Protein AF-A0A849R9B2-F1 (afdb_monomer_lite)

Structure (mmCIF, N/CA/C/O backbone):
data_AF-A0A849R9B2-F1
#
_entry.id   AF-A0A849R9B2-F1
#
loop_
_atom_site.group_PDB
_atom_site.id
_atom_site.type_symbol
_atom_site.label_atom_id
_atom_site.label_alt_id
_atom_site.label_comp_id
_atom_site.label_asym_id
_atom_site.label_entity_id
_atom_site.label_seq_id
_atom_site.pdbx_PDB_ins_code
_atom_site.Cartn_x
_atom_site.Cartn_y
_atom_site.Cartn_z
_atom_site.occupancy
_atom_site.B_iso_or_equiv
_atom_site.auth_seq_id
_atom_site.auth_comp_id
_atom_site.auth_asym_id
_atom_site.auth_atom_id
_atom_site.pdbx_PDB_model_num
ATOM 1 N N . MET A 1 1 ? 14.884 -24.360 35.663 1.00 44.66 1 MET A N 1
ATOM 2 C CA . MET A 1 1 ? 14.228 -23.049 35.451 1.00 44.66 1 MET A CA 1
ATOM 3 C C . MET A 1 1 ? 14.550 -22.556 34.048 1.00 44.66 1 MET A C 1
ATOM 5 O O . MET A 1 1 ? 15.626 -22.017 33.830 1.00 44.66 1 MET A O 1
ATOM 9 N N . ALA A 1 2 ? 13.667 -22.796 33.078 1.00 47.75 2 ALA A N 1
ATOM 10 C CA . ALA A 1 2 ? 13.839 -22.271 31.726 1.00 47.75 2 ALA A CA 1
ATOM 11 C C . ALA A 1 2 ? 13.358 -20.812 31.698 1.00 47.75 2 ALA A C 1
ATOM 13 O O . ALA A 1 2 ? 12.172 -20.531 31.868 1.00 47.75 2 ALA A O 1
ATOM 14 N N . ARG A 1 3 ? 14.297 -19.877 31.542 1.00 55.06 3 ARG A N 1
ATOM 15 C CA . ARG A 1 3 ? 14.031 -18.443 31.390 1.00 55.06 3 ARG A CA 1
ATOM 16 C C . ARG A 1 3 ? 13.342 -18.239 30.036 1.00 55.06 3 ARG A C 1
ATOM 18 O O . ARG A 1 3 ? 14.008 -18.304 29.006 1.00 55.06 3 ARG A O 1
ATOM 25 N N . LYS A 1 4 ? 12.015 -18.043 30.030 1.00 52.50 4 LYS A N 1
ATOM 26 C CA . LYS A 1 4 ? 11.257 -17.646 28.830 1.00 52.50 4 LYS A CA 1
ATOM 27 C C . LYS A 1 4 ? 11.932 -16.408 28.231 1.00 52.50 4 LYS A C 1
ATOM 29 O O . LYS A 1 4 ? 12.009 -15.373 28.894 1.00 52.50 4 LYS A O 1
ATOM 34 N N . ARG A 1 5 ? 12.445 -16.521 27.001 1.00 54.75 5 ARG A N 1
ATOM 35 C CA . ARG A 1 5 ? 12.803 -15.355 26.186 1.00 54.75 5 ARG A CA 1
ATOM 36 C C . ARG A 1 5 ? 11.531 -14.518 26.054 1.00 54.75 5 ARG A C 1
ATOM 38 O O . ARG A 1 5 ? 10.518 -15.029 25.586 1.00 54.75 5 ARG A O 1
ATOM 45 N N . LYS A 1 6 ? 11.573 -13.275 26.536 1.00 49.97 6 LYS A N 1
ATOM 46 C CA . LYS A 1 6 ? 10.591 -12.242 26.197 1.00 49.97 6 LYS A CA 1
ATOM 47 C C . LYS A 1 6 ? 10.666 -12.121 24.673 1.00 49.97 6 LYS A C 1
ATOM 49 O O . LYS A 1 6 ? 11.690 -11.672 24.169 1.00 49.97 6 LYS A O 1
ATOM 54 N N . SER A 1 7 ? 9.679 -12.671 23.971 1.00 55.81 7 SER A N 1
ATOM 55 C CA . SER A 1 7 ? 9.497 -12.390 22.551 1.00 55.81 7 SER A CA 1
ATOM 56 C C . SER A 1 7 ? 9.248 -10.892 22.458 1.00 55.81 7 SER A C 1
ATOM 58 O O . SER A 1 7 ? 8.455 -10.378 23.253 1.00 55.81 7 SER A O 1
ATOM 60 N N . ASP A 1 8 ? 9.971 -10.194 21.587 1.00 61.53 8 ASP A N 1
ATOM 61 C CA . ASP A 1 8 ? 9.623 -8.814 21.259 1.00 61.53 8 ASP A CA 1
ATOM 62 C C . ASP A 1 8 ? 8.136 -8.774 20.891 1.00 61.53 8 ASP A C 1
ATOM 64 O O . ASP A 1 8 ? 7.660 -9.707 20.231 1.00 61.53 8 ASP A O 1
ATOM 68 N N . PRO A 1 9 ? 7.380 -7.776 21.372 1.00 57.31 9 PRO A N 1
ATOM 69 C CA . PRO A 1 9 ? 5.978 -7.687 21.030 1.00 57.31 9 PRO A CA 1
ATOM 70 C C . PRO A 1 9 ? 5.897 -7.413 19.529 1.00 57.31 9 PRO A C 1
ATOM 72 O O . PRO A 1 9 ? 6.494 -6.458 19.023 1.00 57.31 9 PRO A O 1
ATOM 75 N N . ASP A 1 10 ? 5.232 -8.315 18.817 1.00 79.19 10 ASP A N 1
ATOM 76 C CA . ASP A 1 10 ? 5.139 -8.269 17.370 1.00 79.19 10 ASP A CA 1
ATOM 77 C C . ASP A 1 10 ? 4.424 -6.966 16.997 1.00 79.19 10 ASP A C 1
ATOM 79 O O . ASP A 1 10 ? 3.313 -6.694 17.453 1.00 79.19 10 ASP A O 1
ATOM 83 N N . VAL A 1 11 ? 5.086 -6.089 16.240 1.00 69.88 11 VAL A N 1
ATOM 84 C CA . VAL A 1 11 ? 4.577 -4.729 15.977 1.00 69.88 11 VAL A CA 1
ATOM 85 C C . VAL A 1 11 ? 3.213 -4.797 15.286 1.00 69.88 11 VAL A C 1
ATOM 87 O O . VAL A 1 11 ? 2.355 -3.947 15.506 1.00 69.88 11 VAL A O 1
ATOM 90 N N . ILE A 1 12 ? 2.992 -5.853 14.500 1.00 70.69 12 ILE A N 1
ATOM 91 C CA . ILE A 1 12 ? 1.707 -6.160 13.877 1.00 70.69 12 ILE A CA 1
ATOM 92 C C . ILE A 1 12 ? 0.651 -6.481 14.941 1.00 70.69 12 ILE A C 1
ATOM 94 O O . ILE A 1 12 ? -0.447 -5.940 14.869 1.00 70.69 12 ILE A O 1
ATOM 98 N N . GLU A 1 13 ? 0.975 -7.297 15.943 1.00 76.00 13 GLU A N 1
ATOM 99 C CA . GLU A 1 13 ? 0.066 -7.652 17.041 1.00 76.00 13 GLU A CA 1
ATOM 100 C C . GLU A 1 13 ? -0.305 -6.421 17.875 1.00 76.00 13 GLU A C 1
ATOM 102 O O . GLU A 1 13 ? -1.488 -6.180 18.101 1.00 76.00 13 GLU A O 1
ATOM 107 N N . ILE A 1 14 ? 0.668 -5.562 18.206 1.00 73.12 14 ILE A N 1
ATOM 108 C CA . ILE A 1 14 ? 0.401 -4.280 18.881 1.00 73.12 14 ILE A CA 1
ATOM 109 C C . ILE A 1 14 ? -0.522 -3.396 18.038 1.00 73.12 14 ILE A C 1
ATOM 111 O O . ILE A 1 14 ? -1.458 -2.806 18.572 1.00 73.12 14 ILE A O 1
ATOM 115 N N . LEU A 1 15 ? -0.276 -3.281 16.728 1.00 67.44 15 LEU A N 1
ATOM 116 C CA . LEU A 1 15 ? -1.139 -2.503 15.835 1.00 67.44 15 LEU A CA 1
ATOM 117 C C . LEU A 1 15 ? -2.554 -3.095 15.788 1.00 67.44 15 LEU A C 1
ATOM 119 O O . LEU A 1 15 ? -3.526 -2.344 15.828 1.00 67.44 15 LEU A O 1
ATOM 123 N N . PHE A 1 16 ? -2.694 -4.420 15.763 1.00 68.94 16 PHE A N 1
ATOM 124 C CA . PHE A 1 16 ? -3.995 -5.088 15.824 1.00 68.94 16 PHE A CA 1
ATOM 125 C C . PHE A 1 16 ? -4.720 -4.843 17.154 1.00 68.94 16 PHE A C 1
ATOM 127 O O . PHE A 1 16 ? -5.916 -4.555 17.150 1.00 68.94 16 PHE A O 1
ATOM 134 N N . GLU A 1 17 ? -4.019 -4.892 18.285 1.00 71.31 17 GLU A N 1
ATOM 135 C CA . GLU A 1 17 ? -4.602 -4.590 19.595 1.00 71.31 17 GLU A CA 1
ATOM 136 C C . GLU A 1 17 ? -5.024 -3.115 19.710 1.00 71.31 17 GLU A C 1
ATOM 138 O O . GLU A 1 17 ? -6.149 -2.824 20.123 1.00 71.31 17 GLU A O 1
ATOM 143 N N . LEU A 1 18 ? -4.177 -2.176 19.270 1.00 65.19 18 LEU A N 1
ATOM 144 C CA . LEU A 1 18 ? -4.469 -0.735 19.294 1.00 65.19 18 LEU A CA 1
ATOM 145 C C . LEU A 1 18 ? -5.637 -0.353 18.381 1.00 65.19 18 LEU A C 1
ATOM 147 O O . LEU A 1 18 ? -6.479 0.459 18.765 1.00 65.19 18 LEU A O 1
ATOM 151 N N . THR A 1 19 ? -5.711 -0.946 17.189 1.00 64.44 19 THR A N 1
ATOM 152 C CA . THR A 1 19 ? -6.844 -0.737 16.271 1.00 64.44 19 THR A CA 1
ATOM 153 C C . THR A 1 19 ? -8.139 -1.373 16.778 1.00 64.44 19 THR A C 1
ATOM 155 O O . THR A 1 19 ? -9.225 -0.902 16.437 1.00 64.44 19 THR A O 1
ATOM 158 N N . GLY A 1 20 ? -8.045 -2.391 17.637 1.00 59.88 20 GLY A N 1
ATOM 159 C CA . GLY A 1 20 ? -9.191 -3.022 18.287 1.00 59.88 20 GLY A CA 1
ATOM 160 C C . GLY A 1 20 ? -9.796 -2.216 19.442 1.00 59.88 20 GLY A C 1
ATOM 161 O O . GLY A 1 20 ? -10.987 -2.359 19.697 1.00 59.88 20 GLY A O 1
ATOM 162 N N . TRP A 1 21 ? -9.012 -1.381 20.136 1.00 64.88 21 TRP A N 1
ATOM 163 C CA . TRP A 1 21 ? -9.485 -0.603 21.298 1.00 64.88 21 TRP A CA 1
ATOM 164 C C . TRP A 1 21 ? -10.060 0.767 20.936 1.00 64.88 21 TRP A C 1
ATOM 166 O O . TRP A 1 21 ? -10.895 1.284 21.670 1.00 64.88 21 TRP A O 1
ATOM 176 N N . PHE A 1 22 ? -9.609 1.359 19.827 1.00 79.06 22 PHE A N 1
ATOM 177 C CA . PHE A 1 22 ? -10.071 2.666 19.370 1.00 79.06 22 PHE A CA 1
ATOM 178 C C . PHE A 1 22 ? -10.189 2.680 17.845 1.00 79.06 22 PHE A C 1
ATOM 180 O O . PHE A 1 22 ? -9.185 2.770 17.131 1.00 79.06 22 PHE A O 1
ATOM 187 N N . TRP A 1 23 ? -11.420 2.670 17.326 1.00 84.44 23 TRP A N 1
ATOM 188 C CA . TRP A 1 23 ? -11.665 2.719 15.877 1.00 84.44 23 TRP A CA 1
ATOM 189 C C . TRP A 1 23 ? -11.056 3.969 15.217 1.00 84.44 23 TRP A C 1
ATOM 191 O O . TRP A 1 23 ? -10.633 3.932 14.066 1.00 84.44 23 TRP A O 1
ATOM 201 N N . GLN A 1 24 ? -10.928 5.079 15.946 1.00 87.06 24 GLN A N 1
ATOM 202 C CA . GLN A 1 24 ? -10.295 6.302 15.443 1.00 87.06 24 GLN A CA 1
ATOM 203 C C . GLN A 1 24 ? -8.809 6.083 15.122 1.00 87.06 24 GLN A C 1
ATOM 205 O O . GLN A 1 24 ? -8.322 6.536 14.088 1.00 87.06 24 GLN A O 1
ATOM 210 N N . VAL A 1 25 ? -8.093 5.340 15.973 1.00 85.69 25 VAL A N 1
ATOM 211 C CA . VAL A 1 25 ? -6.679 4.994 15.759 1.00 85.69 25 VAL A CA 1
ATOM 212 C C . VAL A 1 25 ? -6.549 4.053 14.562 1.00 85.69 25 VAL A C 1
ATOM 214 O O . VAL A 1 25 ? -5.696 4.267 13.699 1.00 85.69 25 VAL A O 1
ATOM 217 N N . GLY A 1 26 ? -7.450 3.072 14.450 1.00 85.50 26 GLY A N 1
ATOM 218 C CA . GLY A 1 26 ? -7.540 2.205 13.275 1.00 85.50 26 GLY A CA 1
ATOM 219 C C . GLY A 1 26 ? -7.794 2.963 11.974 1.00 85.50 26 GLY A C 1
ATOM 220 O O . GLY A 1 26 ? -7.128 2.702 10.969 1.00 85.50 26 GLY A O 1
ATOM 221 N N . ALA A 1 27 ? -8.666 3.971 12.000 1.00 86.94 27 ALA A N 1
ATOM 222 C CA . ALA A 1 27 ? -8.972 4.798 10.837 1.00 86.94 27 ALA A CA 1
ATOM 223 C C . ALA A 1 27 ? -7.765 5.645 10.413 1.00 86.94 27 ALA A C 1
ATOM 225 O O . ALA A 1 27 ? -7.464 5.734 9.220 1.00 86.94 27 ALA A O 1
ATOM 226 N N . VAL A 1 28 ? -7.029 6.214 11.375 1.00 91.88 28 VAL A N 1
ATOM 227 C CA . VAL A 1 28 ? -5.793 6.965 11.104 1.00 91.88 28 VAL A CA 1
ATOM 228 C C . VAL A 1 28 ? -4.736 6.060 10.474 1.00 91.88 28 VAL A C 1
ATOM 230 O O . VAL A 1 28 ? -4.203 6.399 9.420 1.00 91.88 28 VAL A O 1
ATOM 233 N N . ILE A 1 29 ? -4.466 4.889 11.059 1.00 89.25 29 ILE A N 1
ATOM 234 C CA . ILE A 1 29 ? -3.464 3.945 10.534 1.00 89.25 29 ILE A CA 1
ATOM 235 C C . ILE A 1 29 ? -3.848 3.467 9.129 1.00 89.25 29 ILE A C 1
ATOM 237 O O . ILE A 1 29 ? -3.012 3.476 8.224 1.00 89.25 29 ILE A O 1
ATOM 241 N N . THR A 1 30 ? -5.118 3.115 8.922 1.00 91.88 30 THR A N 1
ATOM 242 C CA . THR A 1 30 ? -5.645 2.701 7.612 1.00 91.88 30 THR A CA 1
ATOM 243 C C . THR A 1 30 ? -5.466 3.805 6.569 1.00 91.88 30 THR A C 1
ATOM 245 O O . THR A 1 30 ? -4.999 3.547 5.460 1.00 91.88 30 THR A O 1
ATOM 248 N N . THR A 1 31 ? -5.769 5.054 6.935 1.00 93.38 31 THR A N 1
ATOM 249 C CA . THR A 1 31 ? -5.602 6.212 6.047 1.00 93.38 31 THR A CA 1
ATOM 250 C C . THR A 1 31 ? -4.130 6.447 5.710 1.00 93.38 31 THR A C 1
ATOM 252 O O . THR A 1 31 ? -3.793 6.637 4.543 1.00 93.38 31 THR A O 1
ATOM 255 N N . CYS A 1 32 ? -3.229 6.371 6.694 1.00 93.50 32 CYS A N 1
ATOM 256 C CA . CYS A 1 32 ? -1.788 6.485 6.463 1.00 93.50 32 CYS A CA 1
ATOM 257 C C . CYS A 1 32 ? -1.275 5.406 5.500 1.00 93.50 32 CYS A C 1
ATOM 259 O O . CYS A 1 32 ? -0.510 5.715 4.588 1.00 93.50 32 CYS A O 1
ATOM 261 N N . LEU A 1 33 ? -1.719 4.155 5.656 1.00 92.75 33 LEU A N 1
ATOM 262 C CA . LEU A 1 33 ? -1.349 3.063 4.752 1.00 92.75 33 LEU A CA 1
ATOM 263 C C . LEU A 1 33 ? -1.875 3.280 3.328 1.00 92.75 33 LEU A C 1
ATOM 265 O O . LEU A 1 33 ? -1.143 3.025 2.372 1.00 92.75 33 LEU A O 1
ATOM 269 N N . LEU A 1 34 ? -3.096 3.801 3.169 1.00 94.50 34 LEU A N 1
ATOM 270 C CA . LEU A 1 34 ? -3.635 4.173 1.856 1.00 94.50 34 LEU A CA 1
ATOM 271 C C . LEU A 1 34 ? -2.816 5.286 1.195 1.00 94.50 34 LEU A C 1
ATOM 273 O O . LEU A 1 34 ? -2.485 5.181 0.016 1.00 94.50 34 LEU A O 1
ATOM 277 N N . VAL A 1 35 ? -2.441 6.324 1.948 1.00 95.62 35 VAL A N 1
ATOM 278 C CA . VAL A 1 35 ? -1.589 7.411 1.438 1.00 95.62 35 VAL A CA 1
ATOM 279 C C . VAL A 1 35 ? -0.219 6.875 1.020 1.00 95.62 35 VAL A C 1
ATOM 281 O O . VAL A 1 35 ? 0.251 7.184 -0.073 1.00 95.62 35 VAL A O 1
ATOM 284 N N . LEU A 1 36 ? 0.402 6.026 1.843 1.00 94.56 36 LEU A N 1
ATOM 285 C CA . LEU A 1 36 ? 1.679 5.389 1.513 1.00 94.56 36 LEU A CA 1
ATOM 286 C C . LEU A 1 36 ? 1.573 4.501 0.271 1.00 94.56 36 LEU A C 1
ATOM 288 O O . LEU A 1 36 ? 2.448 4.560 -0.591 1.00 94.56 36 LEU A O 1
ATOM 292 N N . SER A 1 37 ? 0.497 3.722 0.146 1.00 95.19 37 SER A N 1
ATOM 293 C CA . SER A 1 37 ? 0.222 2.917 -1.046 1.00 95.19 37 SER A CA 1
ATOM 294 C C . SER A 1 37 ? 0.101 3.792 -2.294 1.00 95.19 37 SER A C 1
ATOM 296 O O . SER A 1 37 ? 0.734 3.508 -3.309 1.00 95.19 37 SER A O 1
ATOM 298 N N . TYR A 1 38 ? -0.624 4.909 -2.206 1.00 95.06 38 TYR A N 1
ATOM 299 C CA . TYR A 1 38 ? -0.761 5.851 -3.313 1.00 95.06 38 TYR A CA 1
ATOM 300 C C . TYR A 1 38 ? 0.579 6.485 -3.713 1.00 95.06 38 TYR A C 1
ATOM 302 O O . TYR A 1 38 ? 0.913 6.532 -4.897 1.00 95.06 38 TYR A O 1
ATOM 310 N N . MET A 1 39 ? 1.387 6.927 -2.744 1.00 94.94 39 MET A N 1
ATOM 311 C CA . MET A 1 39 ? 2.722 7.472 -3.019 1.00 94.94 39 MET A CA 1
ATOM 312 C C . MET A 1 39 ? 3.644 6.424 -3.653 1.00 94.94 39 MET A C 1
ATOM 314 O O . MET A 1 39 ? 4.342 6.722 -4.622 1.00 94.94 39 MET A O 1
ATOM 318 N N . ALA A 1 40 ? 3.618 5.190 -3.145 1.00 93.00 40 ALA A N 1
ATOM 319 C CA . ALA A 1 40 ? 4.366 4.075 -3.711 1.00 93.00 40 ALA A CA 1
ATOM 320 C C . ALA A 1 40 ? 3.913 3.739 -5.138 1.00 93.00 40 ALA A C 1
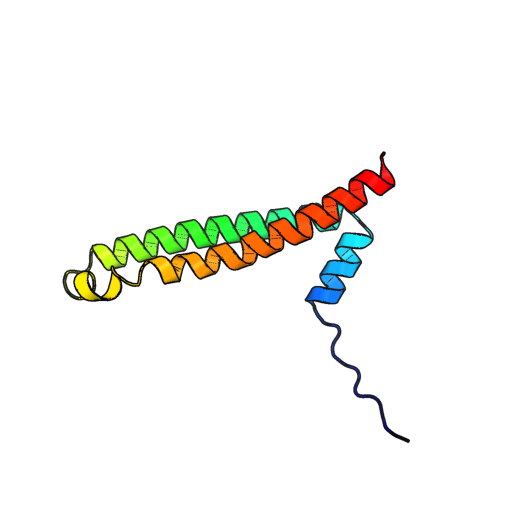ATOM 322 O O . ALA A 1 40 ? 4.744 3.419 -5.984 1.00 93.00 40 ALA A O 1
ATOM 323 N N . PHE A 1 41 ? 2.615 3.854 -5.426 1.00 93.81 41 PHE A N 1
ATOM 324 C CA . PHE A 1 41 ? 2.066 3.636 -6.759 1.00 93.81 41 PHE A CA 1
ATOM 325 C C . PHE A 1 41 ? 2.540 4.711 -7.740 1.00 93.81 41 PHE A C 1
ATOM 327 O O . PHE A 1 41 ? 3.034 4.383 -8.814 1.00 93.81 41 PHE A O 1
ATOM 334 N N . GLN A 1 42 ? 2.477 5.988 -7.349 1.00 94.19 42 GLN A N 1
ATOM 335 C CA . GLN A 1 42 ? 3.006 7.094 -8.156 1.00 94.19 42 GLN A CA 1
ATOM 336 C C . GLN A 1 42 ? 4.503 6.918 -8.446 1.00 94.19 42 GLN A C 1
ATOM 338 O O . GLN A 1 42 ? 4.955 7.118 -9.574 1.00 94.19 42 GLN A O 1
ATOM 343 N N . TRP A 1 43 ? 5.272 6.484 -7.445 1.00 93.19 43 TRP A N 1
ATOM 344 C CA . TRP A 1 43 ? 6.681 6.152 -7.629 1.00 93.19 43 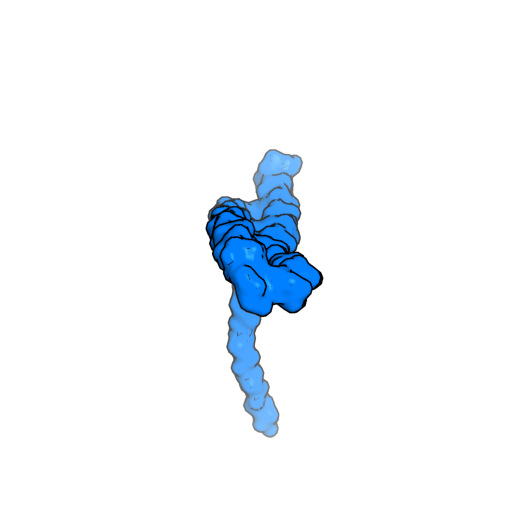TRP A CA 1
ATOM 345 C C . TRP A 1 43 ? 6.879 4.976 -8.596 1.00 93.19 43 TRP A C 1
ATOM 347 O O . TRP A 1 43 ? 7.717 5.075 -9.490 1.00 93.19 43 TRP A O 1
ATOM 357 N N . ALA A 1 44 ? 6.098 3.900 -8.470 1.00 90.19 44 ALA A N 1
ATOM 358 C CA . ALA A 1 44 ? 6.182 2.729 -9.345 1.00 90.19 44 ALA A CA 1
ATOM 359 C C . ALA A 1 44 ? 5.913 3.091 -10.815 1.00 90.19 44 ALA A C 1
ATOM 361 O O . ALA A 1 44 ? 6.710 2.741 -11.684 1.00 90.19 44 ALA A O 1
ATOM 362 N N . VAL A 1 45 ? 4.858 3.870 -11.076 1.00 89.81 45 VAL A N 1
ATOM 363 C CA . VAL A 1 45 ? 4.526 4.379 -12.418 1.00 89.81 45 VAL A CA 1
ATOM 364 C C . VAL A 1 45 ? 5.669 5.227 -12.981 1.00 89.81 45 VAL A C 1
ATOM 366 O O . VAL A 1 45 ? 6.040 5.089 -14.146 1.00 89.81 45 VAL A O 1
ATOM 369 N N . HIS A 1 46 ? 6.268 6.090 -12.155 1.00 89.62 46 HIS A N 1
ATOM 370 C CA . HIS A 1 46 ? 7.403 6.904 -12.580 1.00 89.62 46 HIS A CA 1
ATOM 371 C C . HIS A 1 46 ? 8.628 6.050 -12.945 1.00 89.62 46 HIS A C 1
ATOM 373 O O . HIS A 1 46 ? 9.253 6.293 -13.977 1.00 89.62 46 HIS A O 1
ATOM 379 N N . GLN A 1 47 ? 8.961 5.035 -12.140 1.00 86.31 47 GLN A N 1
ATOM 380 C CA . GLN A 1 47 ? 10.082 4.134 -12.433 1.00 86.31 47 GLN A CA 1
ATOM 381 C C . GLN A 1 47 ? 9.850 3.325 -13.709 1.00 86.31 47 GLN A C 1
ATOM 383 O O . GLN A 1 47 ? 10.760 3.207 -14.530 1.00 86.31 47 GLN A O 1
ATOM 388 N N . GLU A 1 48 ? 8.636 2.814 -13.913 1.00 85.00 48 GLU A N 1
ATOM 389 C CA . GLU A 1 48 ? 8.279 2.113 -15.145 1.00 85.00 48 GLU A CA 1
ATOM 390 C C . GLU A 1 48 ? 8.458 3.021 -16.370 1.00 85.00 48 GLU A C 1
ATOM 392 O O . GLU A 1 48 ? 9.112 2.629 -17.337 1.00 85.00 48 GLU A O 1
ATOM 397 N N . ALA A 1 49 ? 7.978 4.267 -16.308 1.00 84.38 49 ALA A N 1
ATOM 398 C CA . ALA A 1 49 ? 8.140 5.232 -17.394 1.00 84.38 49 ALA A CA 1
ATOM 399 C C . ALA A 1 49 ? 9.621 5.524 -17.712 1.00 84.38 49 ALA A C 1
ATOM 401 O O . ALA A 1 49 ? 10.009 5.574 -18.882 1.00 84.38 49 ALA A O 1
ATOM 402 N N . VAL A 1 50 ? 10.467 5.671 -16.685 1.00 83.88 50 VAL A N 1
ATOM 403 C CA . VAL A 1 50 ? 11.919 5.874 -16.846 1.00 83.88 50 VAL A CA 1
ATOM 404 C C . VAL A 1 50 ? 12.588 4.656 -17.495 1.00 83.88 50 VAL A C 1
ATOM 406 O O . VAL A 1 50 ? 13.448 4.810 -18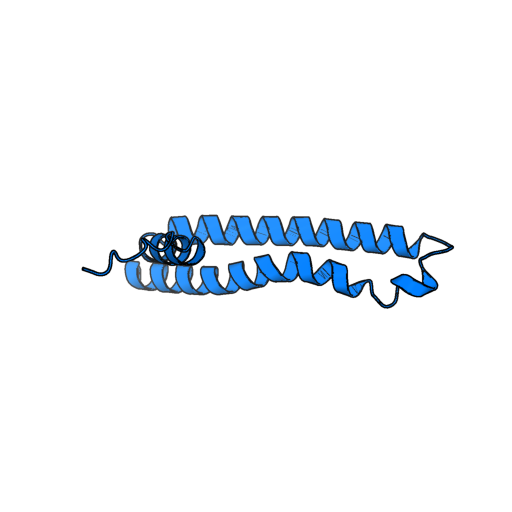.365 1.00 83.88 50 VAL A O 1
ATOM 409 N N . LEU A 1 51 ? 12.187 3.442 -17.115 1.00 79.06 51 LEU A N 1
ATOM 410 C CA . LEU A 1 51 ? 12.747 2.200 -17.651 1.00 79.06 51 LEU A CA 1
ATOM 411 C C . LEU A 1 51 ? 12.330 1.939 -19.095 1.00 79.06 51 LEU A C 1
ATOM 413 O O . LEU A 1 51 ? 13.167 1.544 -19.904 1.00 79.06 51 LEU A O 1
ATOM 417 N N . VAL A 1 52 ? 11.071 2.197 -19.445 1.00 77.19 52 VAL A N 1
ATOM 418 C CA . VAL A 1 52 ? 10.584 2.070 -20.826 1.00 77.19 52 VAL A CA 1
ATOM 419 C C . VAL A 1 52 ? 11.260 3.094 -21.745 1.00 77.19 52 VAL A C 1
ATOM 421 O O . VAL A 1 52 ? 11.556 2.787 -22.898 1.00 77.19 52 VAL A O 1
ATOM 424 N N . ALA A 1 53 ? 11.586 4.286 -21.235 1.00 81.06 53 ALA A N 1
ATOM 425 C CA . ALA A 1 53 ? 12.343 5.294 -21.980 1.00 81.06 53 ALA A CA 1
ATOM 426 C C . ALA A 1 53 ? 13.823 4.909 -22.216 1.00 81.06 53 ALA A C 1
ATOM 428 O O . ALA A 1 53 ? 14.489 5.487 -23.081 1.00 81.06 53 ALA A O 1
ATOM 429 N N . SER A 1 54 ? 14.357 3.928 -21.478 1.00 77.88 54 SER A N 1
ATOM 430 C CA . SER A 1 54 ? 15.727 3.439 -21.647 1.00 77.88 54 SER A CA 1
ATOM 431 C C . SER A 1 54 ? 15.863 2.569 -22.899 1.00 77.88 54 SER A C 1
ATOM 433 O O . SER A 1 54 ? 15.356 1.451 -22.963 1.00 77.88 54 SER A O 1
ATOM 435 N N . LYS A 1 55 ? 16.652 3.035 -23.875 1.00 71.50 55 LYS A N 1
ATOM 436 C CA . LYS A 1 55 ? 16.951 2.291 -25.117 1.00 71.50 55 LYS A CA 1
ATOM 437 C C . LYS A 1 55 ? 17.667 0.951 -24.900 1.00 71.50 55 LY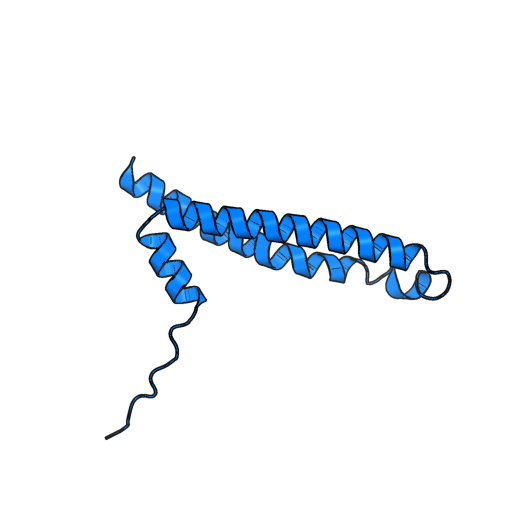S A C 1
ATOM 439 O O . LYS A 1 55 ? 17.612 0.100 -25.780 1.00 71.50 55 LYS A O 1
ATOM 444 N N . PHE A 1 56 ? 18.351 0.774 -23.770 1.00 70.19 56 PHE A N 1
ATOM 445 C CA . PHE A 1 56 ? 19.148 -0.425 -23.489 1.00 70.19 56 PHE A CA 1
ATOM 446 C C . PHE A 1 56 ? 18.428 -1.418 -22.577 1.00 70.19 56 PHE A C 1
ATOM 448 O O . PHE A 1 56 ? 18.551 -2.623 -22.769 1.00 70.19 56 PHE A O 1
ATOM 455 N N . LEU A 1 57 ? 17.680 -0.922 -21.589 1.00 67.75 57 LEU A N 1
ATOM 456 C CA . LEU A 1 57 ? 17.039 -1.766 -20.579 1.00 67.75 57 LEU A CA 1
ATOM 457 C C . LEU A 1 57 ? 15.545 -1.990 -20.839 1.00 67.75 57 LEU A C 1
ATOM 459 O O . LEU A 1 57 ? 15.002 -2.978 -20.350 1.00 67.75 57 LEU A O 1
ATOM 463 N N . GLY A 1 58 ? 14.898 -1.134 -21.635 1.00 70.19 58 GLY A N 1
ATOM 464 C CA . GLY A 1 58 ? 13.468 -1.213 -21.946 1.00 70.19 58 GLY A CA 1
ATOM 465 C C . GLY A 1 58 ? 13.000 -2.580 -22.473 1.00 70.19 58 GLY A C 1
ATOM 466 O O . GLY A 1 58 ? 12.019 -3.101 -21.945 1.00 70.19 58 GLY A O 1
ATOM 467 N N . PRO A 1 59 ? 13.702 -3.227 -23.429 1.00 71.94 59 PRO A N 1
ATOM 468 C CA . PRO A 1 59 ? 13.268 -4.519 -23.976 1.00 71.94 59 PRO A CA 1
ATOM 469 C C . PRO A 1 59 ? 13.368 -5.695 -22.992 1.00 71.9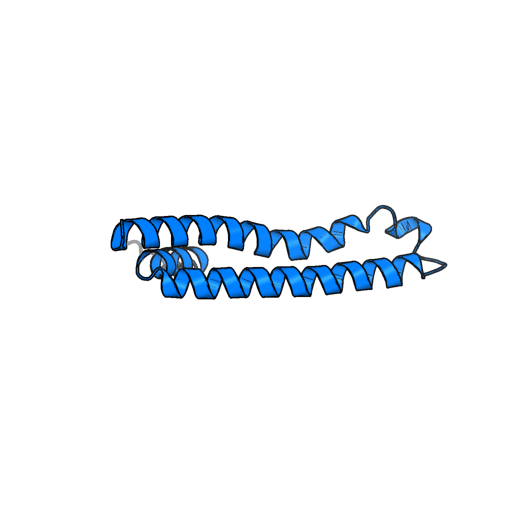4 59 PRO A C 1
ATOM 471 O O . PRO A 1 59 ? 12.652 -6.678 -23.144 1.00 71.94 59 PRO A O 1
ATOM 474 N N . VAL A 1 60 ? 14.263 -5.617 -22.000 1.00 68.31 60 VAL A N 1
ATOM 475 C CA . VAL A 1 60 ? 14.513 -6.706 -21.037 1.00 68.31 60 VAL A CA 1
ATOM 476 C C . VAL A 1 60 ? 13.705 -6.505 -19.757 1.00 68.31 60 VAL A C 1
ATOM 478 O O . VAL A 1 60 ? 13.132 -7.457 -19.233 1.00 68.31 60 VAL A O 1
ATOM 481 N N . LEU A 1 61 ? 13.633 -5.267 -19.259 1.00 68.12 61 LEU A N 1
ATOM 482 C CA . LEU A 1 61 ? 12.954 -4.933 -18.007 1.00 68.12 61 LEU A CA 1
ATOM 483 C C . LEU A 1 61 ? 11.480 -4.556 -18.190 1.00 68.12 61 LEU A C 1
ATOM 485 O O . LEU A 1 61 ? 10.737 -4.629 -17.215 1.00 68.12 61 LEU A O 1
ATOM 489 N N . GLY A 1 62 ? 11.023 -4.246 -19.410 1.00 67.62 62 GLY A N 1
ATOM 490 C CA . GLY A 1 62 ? 9.600 -4.021 -19.696 1.00 67.62 62 GLY A CA 1
ATOM 491 C C . GLY A 1 62 ? 8.722 -5.223 -19.321 1.00 67.62 62 GLY A C 1
ATOM 492 O O . GLY A 1 62 ? 7.623 -5.053 -18.805 1.00 67.62 62 GLY A O 1
ATOM 493 N N . SER A 1 63 ? 9.250 -6.443 -19.458 1.00 70.62 63 SER A N 1
ATOM 494 C CA . SER A 1 63 ? 8.590 -7.694 -19.052 1.00 70.62 63 SER A CA 1
ATOM 495 C C . SER A 1 63 ? 8.403 -7.823 -17.534 1.00 70.62 63 SER A C 1
ATOM 497 O O . SER A 1 63 ? 7.509 -8.530 -17.076 1.00 70.62 63 SER A O 1
ATOM 499 N N . TYR A 1 64 ? 9.258 -7.158 -16.750 1.00 71.81 64 TYR A N 1
ATOM 500 C CA . TYR A 1 64 ? 9.290 -7.219 -15.285 1.00 71.81 64 TYR A CA 1
ATOM 501 C C . TYR A 1 64 ? 8.777 -5.931 -14.624 1.00 71.81 64 TYR A C 1
ATOM 503 O O . TYR A 1 64 ? 8.836 -5.813 -13.401 1.00 71.81 64 TYR A O 1
ATOM 511 N N . GLY A 1 65 ? 8.231 -4.985 -15.401 1.00 70.94 65 GLY A N 1
ATOM 512 C CA . GLY A 1 65 ? 7.679 -3.723 -14.891 1.00 70.94 65 GLY A CA 1
ATOM 513 C C . GLY A 1 65 ? 6.592 -3.923 -13.828 1.00 70.94 65 GLY A C 1
ATOM 514 O O . GLY A 1 65 ? 6.491 -3.142 -12.883 1.00 70.94 65 GLY A O 1
ATOM 515 N N . PHE A 1 66 ? 5.867 -5.046 -13.887 1.00 79.00 66 PHE A N 1
ATOM 516 C CA . PHE A 1 66 ? 4.864 -5.414 -12.884 1.00 79.00 66 PHE A CA 1
ATOM 517 C C . PHE A 1 66 ? 5.438 -5.532 -11.457 1.00 79.00 66 PHE A C 1
ATOM 519 O O . PHE A 1 66 ? 4.709 -5.342 -10.485 1.00 79.00 66 PHE A O 1
ATOM 526 N N . ALA A 1 67 ? 6.736 -5.827 -11.306 1.00 83.50 67 ALA A N 1
ATOM 527 C CA . ALA A 1 67 ? 7.364 -6.019 -10.001 1.00 83.50 67 ALA A CA 1
ATOM 528 C C . ALA A 1 67 ? 7.346 -4.739 -9.147 1.00 83.50 67 ALA A C 1
ATOM 530 O O . ALA A 1 67 ? 7.198 -4.822 -7.928 1.00 83.50 67 ALA A O 1
ATOM 531 N N . TYR A 1 68 ? 7.415 -3.556 -9.770 1.00 83.19 68 TYR A N 1
ATOM 532 C CA . TYR A 1 68 ? 7.319 -2.275 -9.060 1.00 83.19 68 TYR A CA 1
ATOM 533 C C . TYR A 1 68 ? 5.953 -2.076 -8.395 1.00 83.19 68 TYR A C 1
ATOM 535 O O . TYR A 1 68 ? 5.868 -1.421 -7.358 1.00 83.19 68 TYR A O 1
ATOM 543 N N . TYR A 1 69 ? 4.901 -2.702 -8.931 1.00 87.19 69 TYR A N 1
ATOM 544 C CA . TYR A 1 69 ? 3.547 -2.633 -8.384 1.00 87.19 69 TYR A CA 1
ATOM 545 C C . TYR A 1 69 ? 3.318 -3.563 -7.188 1.00 87.19 69 TYR A C 1
ATOM 547 O O . TYR A 1 69 ? 2.319 -3.408 -6.490 1.00 87.19 69 TYR A O 1
ATOM 555 N N . LEU A 1 70 ? 4.247 -4.474 -6.875 1.00 88.62 70 LEU A N 1
ATOM 556 C CA . LEU A 1 70 ? 4.162 -5.276 -5.648 1.00 88.62 70 LEU A CA 1
ATOM 557 C C . LEU A 1 70 ? 4.331 -4.408 -4.393 1.00 88.62 70 LEU A C 1
ATOM 559 O O . LEU A 1 70 ? 3.690 -4.658 -3.374 1.00 88.62 70 LEU A O 1
ATOM 563 N N . LEU A 1 71 ? 5.155 -3.361 -4.474 1.00 88.88 71 LEU A N 1
ATOM 564 C CA . LEU A 1 71 ? 5.451 -2.477 -3.350 1.00 88.88 71 LEU A CA 1
ATOM 565 C C . LEU A 1 71 ? 4.243 -1.643 -2.879 1.00 88.88 71 LEU A C 1
ATOM 567 O O . LEU A 1 71 ? 4.005 -1.634 -1.674 1.00 88.88 71 LEU A O 1
ATOM 571 N N . PRO A 1 72 ? 3.440 -0.992 -3.750 1.00 92.56 72 PRO A N 1
ATOM 572 C CA . PRO A 1 72 ? 2.191 -0.348 -3.332 1.00 92.56 72 PRO A CA 1
ATOM 573 C C . PRO A 1 72 ? 1.084 -1.337 -2.944 1.00 92.56 72 PRO A C 1
ATOM 575 O O . PRO A 1 72 ? 0.189 -0.964 -2.182 1.00 92.56 72 PRO A O 1
ATOM 578 N N . LEU A 1 73 ? 1.141 -2.588 -3.419 1.00 93.06 73 LEU A N 1
ATOM 579 C CA . LEU A 1 73 ? 0.135 -3.611 -3.119 1.00 93.06 73 LEU A CA 1
ATOM 580 C C . LEU A 1 73 ? 0.168 -4.047 -1.646 1.00 93.06 73 LEU A C 1
ATOM 582 O O . LEU A 1 73 ? -0.880 -4.241 -1.039 1.00 93.06 73 LEU A O 1
ATOM 586 N N . ILE A 1 74 ? 1.357 -4.170 -1.052 1.00 90.81 74 ILE A N 1
ATOM 587 C CA . ILE A 1 74 ? 1.524 -4.587 0.351 1.00 90.81 74 ILE A CA 1
ATOM 588 C C . ILE A 1 74 ? 0.791 -3.648 1.334 1.00 90.81 74 ILE A C 1
ATOM 590 O O . ILE A 1 74 ? -0.072 -4.129 2.073 1.00 90.81 74 ILE A O 1
ATOM 594 N N . PRO A 1 75 ? 1.061 -2.324 1.362 1.00 91.75 75 PRO A N 1
ATOM 595 C CA . PRO A 1 75 ? 0.351 -1.410 2.252 1.00 91.75 75 PRO A CA 1
ATOM 596 C C . PRO A 1 75 ? -1.133 -1.292 1.893 1.00 91.75 75 PRO A C 1
ATOM 598 O O . PRO A 1 75 ? -1.939 -1.071 2.790 1.00 91.75 75 PRO A O 1
ATOM 601 N N . PHE A 1 76 ? -1.515 -1.495 0.626 1.00 93.19 76 PHE A N 1
ATOM 602 C CA . PHE A 1 76 ? -2.921 -1.520 0.222 1.00 93.19 76 PHE A CA 1
ATOM 603 C C . PHE A 1 76 ? -3.680 -2.689 0.857 1.00 93.19 76 PHE A C 1
ATOM 605 O O . PHE A 1 76 ? -4.716 -2.488 1.483 1.00 93.19 76 PHE A O 1
ATOM 612 N N . VAL A 1 77 ? -3.140 -3.908 0.757 1.00 93.25 77 VAL A N 1
ATOM 613 C CA . VAL A 1 77 ? -3.751 -5.101 1.361 1.00 93.25 77 VAL A CA 1
ATOM 614 C C . VAL A 1 77 ? -3.838 -4.948 2.879 1.00 93.25 77 VAL A C 1
ATOM 616 O O . VAL A 1 77 ? -4.886 -5.228 3.461 1.00 93.25 77 VAL A O 1
ATOM 619 N N . LEU A 1 78 ? -2.779 -4.443 3.521 1.00 89.25 78 LEU A N 1
ATOM 620 C CA . LEU A 1 78 ? -2.794 -4.160 4.959 1.00 89.25 78 LEU A CA 1
ATOM 621 C C . LEU A 1 78 ? -3.852 -3.113 5.327 1.00 89.25 78 LEU A C 1
ATOM 623 O O . LEU A 1 78 ? -4.573 -3.305 6.306 1.00 89.25 78 LEU A O 1
ATOM 627 N N . ALA A 1 79 ? -3.995 -2.051 4.531 1.00 93.06 79 ALA A N 1
ATOM 628 C CA . ALA A 1 79 ? -5.035 -1.048 4.733 1.00 93.06 79 ALA A CA 1
ATOM 629 C C . ALA A 1 79 ? -6.439 -1.652 4.613 1.00 93.06 79 ALA A C 1
ATOM 631 O O . ALA A 1 79 ? -7.300 -1.345 5.429 1.00 93.06 79 ALA A O 1
ATOM 632 N N . CYS A 1 80 ? -6.682 -2.545 3.651 1.00 92.81 80 CYS A N 1
ATOM 633 C CA . CYS A 1 80 ? -7.971 -3.225 3.533 1.00 92.81 80 CYS A CA 1
ATOM 634 C C . CYS A 1 80 ? -8.274 -4.093 4.763 1.00 92.81 80 CYS A C 1
ATOM 636 O O . CYS A 1 80 ? -9.366 -4.002 5.319 1.00 92.81 80 CYS A O 1
ATOM 638 N N . VAL A 1 81 ? -7.311 -4.903 5.218 1.00 91.12 81 VAL A N 1
ATOM 639 C CA . VAL A 1 81 ? -7.495 -5.791 6.381 1.00 91.12 81 VAL A CA 1
ATOM 640 C C . VAL A 1 81 ? -7.750 -4.987 7.659 1.00 91.12 81 VAL A C 1
ATOM 642 O O . VAL A 1 81 ? -8.704 -5.266 8.388 1.00 91.12 81 VAL A O 1
ATOM 645 N N . LEU A 1 82 ? -6.934 -3.962 7.918 1.00 88.19 82 LEU A N 1
ATOM 646 C CA . LEU A 1 82 ? -7.093 -3.095 9.089 1.00 88.19 82 LEU A CA 1
ATOM 647 C C . LEU A 1 82 ? -8.341 -2.214 8.989 1.00 88.19 82 LEU A C 1
ATOM 649 O O . LEU A 1 82 ? -8.996 -1.971 10.001 1.00 88.19 82 LEU A O 1
ATOM 653 N N . GLY A 1 83 ? -8.715 -1.787 7.784 1.00 90.31 83 GLY A N 1
ATOM 654 C CA . GLY A 1 83 ? -9.923 -1.010 7.531 1.00 90.31 83 GLY A CA 1
ATOM 655 C C . GLY A 1 83 ? -11.190 -1.792 7.859 1.00 90.31 83 GLY A C 1
ATOM 656 O O . GLY A 1 83 ? -12.065 -1.266 8.543 1.00 90.31 83 GLY A O 1
ATOM 657 N N . VAL A 1 84 ? -11.262 -3.069 7.465 1.00 91.00 84 VAL A N 1
ATOM 658 C CA . VAL A 1 84 ? -12.376 -3.956 7.844 1.00 91.00 84 VAL A CA 1
ATOM 659 C C . VAL A 1 84 ? -12.459 -4.094 9.362 1.00 91.00 84 VAL A C 1
ATOM 661 O O . VAL A 1 84 ? -13.531 -3.912 9.931 1.00 91.00 84 VAL A O 1
ATOM 664 N N . LYS A 1 85 ? -11.332 -4.340 10.040 1.00 86.75 85 LYS A N 1
ATOM 665 C CA . LYS A 1 85 ? -11.305 -4.449 11.507 1.00 86.75 85 LYS A CA 1
ATOM 666 C C . LYS A 1 85 ? -11.727 -3.161 12.203 1.00 86.75 85 LYS A C 1
ATOM 668 O O . LYS A 1 85 ? -12.511 -3.196 13.144 1.00 86.75 85 LYS A O 1
ATOM 673 N N . THR A 1 86 ? -11.253 -2.029 11.701 1.00 89.00 86 THR A N 1
ATOM 674 C CA . THR A 1 86 ? -11.630 -0.703 12.194 1.00 89.00 86 THR A CA 1
ATOM 675 C C . THR A 1 86 ? -13.134 -0.471 12.053 1.00 89.00 86 THR A C 1
ATOM 677 O O . THR A 1 86 ? -13.772 0.029 12.977 1.00 89.00 86 THR A O 1
ATOM 680 N N . TYR A 1 87 ? -13.706 -0.854 10.910 1.00 88.62 87 TYR A N 1
ATOM 681 C CA . TYR A 1 87 ? -15.137 -0.737 10.654 1.00 88.62 87 TYR A CA 1
ATOM 682 C C . TYR A 1 87 ? -15.962 -1.641 11.578 1.00 88.62 87 TYR A C 1
ATOM 684 O O . TYR A 1 87 ? -16.947 -1.187 12.153 1.00 88.62 87 TYR A O 1
ATOM 692 N N . GLU A 1 88 ? -15.529 -2.887 11.797 1.00 89.62 88 GLU A N 1
ATOM 693 C CA . GLU A 1 88 ? -16.153 -3.790 12.772 1.00 89.62 88 GLU A CA 1
ATOM 694 C C . GLU A 1 88 ? -16.158 -3.190 14.190 1.00 89.62 88 GLU A C 1
ATOM 696 O O . GLU A 1 88 ? -17.174 -3.272 14.886 1.00 89.62 88 GLU A O 1
ATOM 701 N N . SER A 1 89 ? -15.050 -2.571 14.620 1.00 86.88 89 SER A N 1
ATOM 702 C CA . SER A 1 89 ? -14.965 -1.881 15.915 1.00 86.88 89 SER A CA 1
ATOM 703 C C . SER A 1 89 ? -15.915 -0.683 15.991 1.00 86.88 89 SER A C 1
ATOM 705 O O . SER A 1 89 ? -16.628 -0.538 16.980 1.00 86.88 89 SER A O 1
ATOM 707 N N . TYR A 1 90 ? -15.992 0.129 14.932 1.00 88.56 90 TYR A N 1
ATOM 708 C CA . TYR A 1 90 ? -16.924 1.258 14.853 1.00 88.56 90 TYR A CA 1
ATOM 7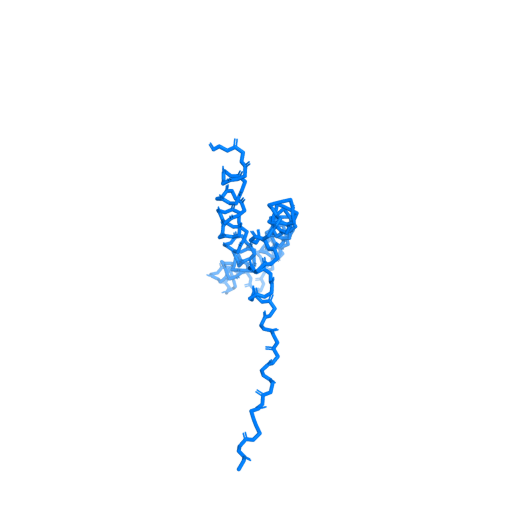09 C C . TYR A 1 90 ? -18.384 0.807 14.981 1.00 88.56 90 TYR A C 1
ATOM 711 O O . TYR A 1 90 ? -19.139 1.360 15.780 1.00 88.56 90 TYR A O 1
ATOM 719 N N . CYS A 1 91 ? -18.781 -0.225 14.228 1.00 90.06 91 CYS A N 1
ATOM 720 C CA . CYS A 1 91 ? -20.137 -0.759 14.301 1.00 90.06 91 CYS A CA 1
ATOM 721 C C . CYS A 1 91 ? -20.460 -1.262 15.707 1.00 90.06 91 CYS A C 1
ATOM 723 O O . CYS A 1 91 ? -21.529 -0.962 16.208 1.00 90.06 91 CYS A O 1
ATOM 725 N N . ARG A 1 92 ? -19.532 -1.952 16.379 1.00 86.75 92 ARG A N 1
ATOM 726 C CA . ARG A 1 92 ? -19.747 -2.450 17.747 1.00 86.75 92 ARG A CA 1
ATOM 727 C C . ARG A 1 92 ? -20.015 -1.343 18.768 1.00 86.75 92 ARG A C 1
ATOM 729 O O . ARG A 1 92 ? -20.712 -1.580 19.749 1.00 86.75 92 ARG A O 1
ATOM 736 N N . GLU A 1 93 ? -19.413 -0.174 18.583 1.00 85.19 93 GLU A N 1
ATOM 737 C CA . GLU A 1 93 ? -19.572 0.946 19.509 1.00 85.19 93 GLU A CA 1
ATOM 738 C C . GLU A 1 93 ? -20.831 1.780 19.239 1.00 85.19 93 GLU A C 1
ATOM 740 O O . GLU A 1 93 ? -21.288 2.480 20.144 1.00 85.19 93 GLU A O 1
ATOM 745 N N . HIS A 1 94 ? -21.350 1.794 18.006 1.00 84.44 94 HIS A N 1
ATOM 746 C CA . HIS A 1 94 ? -22.348 2.784 17.565 1.00 84.44 94 HIS A CA 1
ATOM 747 C C . HIS A 1 94 ? -23.597 2.198 16.884 1.00 84.44 94 HIS A C 1
ATOM 749 O O . HIS A 1 94 ? -24.512 2.962 16.572 1.00 84.44 94 HIS A O 1
ATOM 755 N N . ILE A 1 95 ? -23.652 0.884 16.649 1.00 77.00 95 ILE A N 1
ATOM 756 C CA . ILE A 1 95 ? -24.786 0.159 16.049 1.00 77.00 95 ILE A CA 1
ATOM 757 C C . ILE A 1 95 ? -25.156 -1.014 16.954 1.00 77.00 95 ILE A C 1
ATOM 759 O O . ILE A 1 95 ? -26.360 -1.132 17.271 1.00 77.00 95 ILE A O 1
#

pLDDT: mean 80.66, std 12.83, range [44.66, 95.62]

Sequence (95 aa):
MARKRKSDPDVIEILFELTGWFWQVGAVITTCLLVLSYMAFQWAVHQEAVLVASKFLGPVLGSYGFAYYLLPLIPFVLACVLGVKTYESYCREHI

Radius of gyration: 19.44 Å; chains: 1; bounding box: 44×30×61 Å

Foldseek 3Di:
DDDPDPDDDDVVNVLLVVCLVALVSLVVLLVVLLVVLVVLVVVLVVVLVVQCPDPPRNVPCVVVSCVSNVVSVVSNVVSVVSVVSSVVSVVVVPD

Secondary structure (DSSP, 8-state):
------PPPPHHHHHHHHHHH-HHHHHHHHHHHHHHHHHHHHHHHHHHHHHHT-TTTHHHHGGGGGGGGHHHHHHHHHHHHHHHHHHHHHHHHH-